Protein AF-A0A1I1MVT0-F1 (afdb_monomer_lite)

Sequence (67 aa):
MTNLLLGFAAIATLAASLWLAFENNAVMALPLAIVFAGLVRTLVRRTARRGITPAAVAPPAHDDRQM

Foldseek 3Di:
DVLVVLVVLLVVLVVVLVVCVVVVNNVVSVVSVVVSVVSVVVSVVVVVPVPPDVVNVDDPPDPPVPD

Secondary structure (DSSP, 8-state):
-HHHHHHHHHHHHHHHHHHHHHTT-HHHHHHHHHHHHHHHHHHHHHHHTTT--HHHHSPPP--GGG-

Structure (mmCIF, N/CA/C/O backbone):
data_AF-A0A1I1MVT0-F1
#
_entry.id   AF-A0A1I1MVT0-F1
#
loop_
_atom_site.group_PDB
_atom_site.id
_atom_site.type_symbol
_atom_site.label_atom_id
_atom_site.label_alt_id
_atom_site.label_comp_id
_atom_site.label_asym_id
_atom_site.label_entity_id
_atom_site.label_seq_id
_atom_site.pdbx_PDB_ins_code
_atom_site.Cartn_x
_atom_site.Cartn_y
_atom_site.Cartn_z
_atom_site.occupancy
_atom_site.B_iso_or_equiv
_atom_site.auth_seq_id
_atom_site.auth_comp_id
_atom_site.auth_asym_id
_atom_site.auth_atom_id
_atom_site.pdbx_PDB_model_num
ATOM 1 N N . MET A 1 1 ? -9.967 -11.363 8.600 1.00 76.31 1 MET A N 1
ATOM 2 C CA . MET A 1 1 ? -9.743 -11.748 7.188 1.00 76.31 1 MET A CA 1
ATOM 3 C C . MET A 1 1 ? -9.569 -10.541 6.263 1.00 76.31 1 MET A C 1
ATOM 5 O O . MET A 1 1 ? -8.525 -10.425 5.642 1.00 76.31 1 MET A O 1
ATOM 9 N N . THR A 1 2 ? -10.501 -9.582 6.223 1.00 85.25 2 THR A N 1
ATOM 10 C CA . THR A 1 2 ? -10.450 -8.455 5.264 1.00 85.25 2 THR A CA 1
ATOM 11 C C . THR A 1 2 ? -9.208 -7.562 5.361 1.00 85.25 2 THR A C 1
ATOM 13 O O . THR A 1 2 ? -8.697 -7.148 4.332 1.00 85.25 2 THR A O 1
ATOM 16 N N . ASN A 1 3 ? -8.686 -7.275 6.560 1.00 85.81 3 ASN A N 1
ATOM 17 C CA . ASN A 1 3 ? -7.466 -6.459 6.693 1.00 85.81 3 ASN A CA 1
ATOM 18 C C . ASN A 1 3 ? -6.216 -7.181 6.173 1.00 85.81 3 ASN A C 1
ATOM 20 O O . ASN A 1 3 ? -5.317 -6.533 5.653 1.00 85.81 3 ASN A O 1
ATOM 24 N N . LEU A 1 4 ? -6.193 -8.512 6.287 1.00 89.25 4 LEU A N 1
ATOM 25 C CA . LEU A 1 4 ? -5.122 -9.344 5.746 1.00 89.25 4 LEU A CA 1
ATOM 26 C C . LEU A 1 4 ? -5.133 -9.259 4.212 1.00 89.25 4 LEU A C 1
ATOM 28 O O . LEU A 1 4 ? -4.116 -8.950 3.606 1.00 89.25 4 LEU A O 1
ATOM 32 N N . LEU A 1 5 ? -6.315 -9.423 3.604 1.00 92.44 5 LEU A N 1
ATOM 33 C CA . LEU A 1 5 ? -6.515 -9.280 2.158 1.00 92.44 5 LEU A CA 1
ATOM 34 C C . LEU A 1 5 ? -6.157 -7.873 1.659 1.00 92.44 5 LEU A C 1
ATOM 36 O O . LEU A 1 5 ? -5.523 -7.741 0.620 1.00 92.44 5 LEU A O 1
ATOM 40 N N . LEU A 1 6 ? -6.512 -6.827 2.414 1.00 91.25 6 LEU A N 1
ATOM 41 C CA . LEU A 1 6 ? -6.155 -5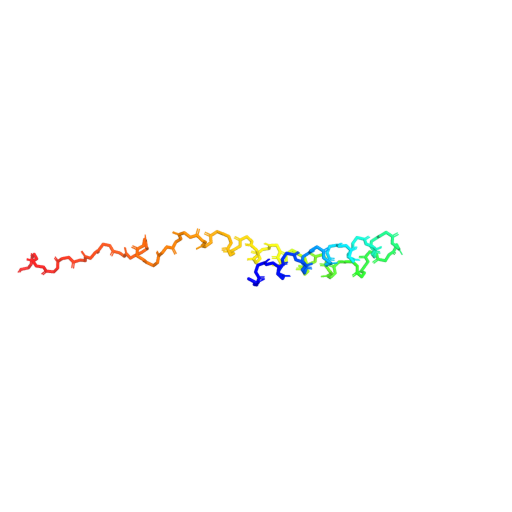.441 2.087 1.00 91.25 6 LEU A CA 1
ATOM 42 C C . LEU A 1 6 ? -4.636 -5.222 2.106 1.00 91.25 6 LEU A C 1
ATOM 44 O O . LEU A 1 6 ? -4.107 -4.548 1.228 1.00 91.25 6 LEU A O 1
ATOM 48 N N . G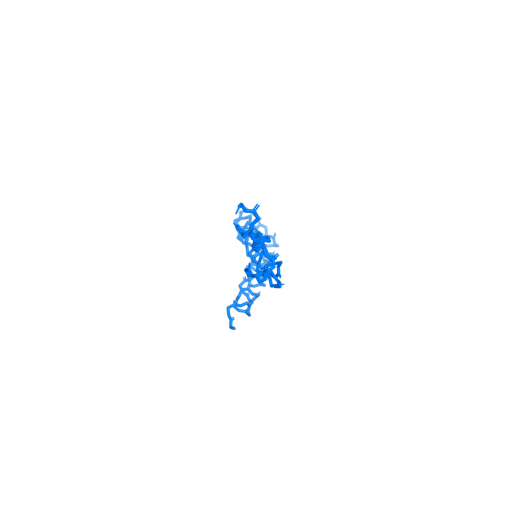LY A 1 7 ? -3.946 -5.807 3.090 1.00 91.88 7 GLY A N 1
ATOM 49 C CA . GLY A 1 7 ? -2.486 -5.783 3.170 1.00 91.88 7 GLY A CA 1
ATOM 50 C C . GLY A 1 7 ? -1.836 -6.489 1.981 1.00 91.88 7 GLY A C 1
ATOM 51 O O . GLY A 1 7 ? -0.985 -5.902 1.320 1.00 91.88 7 GLY A O 1
ATOM 52 N N . PHE A 1 8 ? -2.290 -7.702 1.648 1.00 95.25 8 PHE A N 1
ATOM 53 C CA . PHE A 1 8 ? -1.803 -8.436 0.475 1.00 95.25 8 PHE A CA 1
ATOM 54 C C . PHE A 1 8 ? -2.045 -7.677 -0.833 1.00 95.25 8 PHE A C 1
ATOM 56 O O . PHE A 1 8 ? -1.132 -7.559 -1.646 1.00 95.25 8 PHE A O 1
ATOM 63 N N . ALA A 1 9 ? -3.239 -7.107 -1.014 1.00 92.19 9 ALA A N 1
ATOM 64 C CA . ALA A 1 9 ? -3.563 -6.306 -2.191 1.00 92.19 9 ALA A CA 1
ATOM 65 C C . ALA A 1 9 ? -2.653 -5.074 -2.314 1.00 92.19 9 ALA A C 1
ATOM 67 O O . ALA A 1 9 ? -2.185 -4.766 -3.409 1.00 92.19 9 ALA A O 1
ATOM 68 N N . ALA A 1 10 ? -2.355 -4.391 -1.203 1.00 93.81 10 ALA A N 1
ATOM 69 C CA . ALA A 1 10 ? -1.453 -3.243 -1.201 1.00 93.81 10 ALA A CA 1
ATOM 70 C C . ALA A 1 10 ? -0.021 -3.638 -1.598 1.00 93.81 10 ALA A C 1
ATOM 72 O O . ALA A 1 10 ? 0.574 -2.977 -2.446 1.00 93.81 10 ALA A O 1
ATOM 73 N N . ILE A 1 11 ? 0.506 -4.737 -1.045 1.00 95.81 11 ILE A N 1
ATOM 74 C CA . ILE A 1 11 ? 1.855 -5.234 -1.363 1.00 95.81 11 ILE A CA 1
ATOM 75 C C . ILE A 1 11 ? 1.953 -5.642 -2.837 1.00 95.81 11 ILE A C 1
ATOM 77 O O . ILE A 1 11 ? 2.877 -5.217 -3.526 1.00 95.81 11 ILE A O 1
ATOM 81 N N . ALA A 1 12 ? 0.987 -6.416 -3.339 1.00 95.12 12 ALA A N 1
ATOM 82 C CA . ALA A 1 12 ? 0.976 -6.864 -4.730 1.00 95.12 12 ALA A CA 1
ATOM 83 C C . ALA A 1 12 ? 0.883 -5.684 -5.714 1.00 95.12 12 ALA A C 1
ATOM 85 O O . ALA A 1 12 ? 1.621 -5.638 -6.696 1.00 95.12 12 ALA A O 1
ATOM 86 N N . THR A 1 13 ? 0.027 -4.700 -5.419 1.00 94.62 13 THR A N 1
ATOM 87 C CA . THR A 1 13 ? -0.133 -3.495 -6.254 1.00 94.62 13 THR A CA 1
ATOM 88 C C . THR A 1 13 ? 1.151 -2.666 -6.286 1.00 94.62 13 THR A C 1
ATOM 90 O O . THR A 1 13 ? 1.557 -2.202 -7.349 1.00 94.62 13 THR A O 1
ATOM 93 N N . LEU A 1 14 ? 1.821 -2.509 -5.139 1.00 95.12 14 LEU A N 1
ATOM 94 C CA . LEU A 1 14 ? 3.094 -1.795 -5.058 1.00 95.12 14 LEU A CA 1
ATOM 95 C C . LEU A 1 14 ? 4.196 -2.514 -5.842 1.00 95.12 14 LEU A C 1
ATOM 97 O O . LEU A 1 14 ? 4.906 -1.876 -6.613 1.00 95.12 14 LEU A O 1
ATOM 101 N N . ALA A 1 15 ? 4.315 -3.834 -5.677 1.00 94.31 15 ALA A N 1
ATOM 102 C CA . ALA A 1 15 ? 5.306 -4.638 -6.385 1.00 94.31 15 ALA A CA 1
ATOM 103 C C . ALA A 1 15 ? 5.123 -4.545 -7.909 1.00 94.31 15 ALA A C 1
ATOM 105 O O . ALA A 1 15 ? 6.088 -4.282 -8.622 1.00 94.31 15 ALA A O 1
ATOM 106 N N . ALA A 1 16 ? 3.884 -4.664 -8.398 1.00 92.38 16 ALA A N 1
ATOM 107 C CA . ALA A 1 16 ? 3.564 -4.507 -9.817 1.00 92.38 16 ALA A CA 1
ATOM 108 C C . ALA A 1 16 ? 3.861 -3.086 -10.332 1.00 92.38 16 ALA A C 1
ATOM 110 O O . ALA A 1 16 ? 4.404 -2.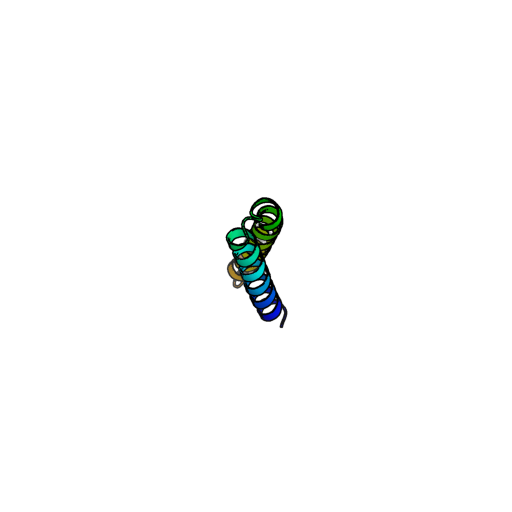917 -11.422 1.00 92.38 16 ALA A O 1
ATOM 111 N N . SER A 1 17 ? 3.548 -2.059 -9.535 1.00 91.81 17 SER A N 1
ATOM 112 C CA . SER A 1 17 ? 3.851 -0.667 -9.878 1.00 91.81 17 SER A CA 1
ATOM 113 C C . SER A 1 17 ? 5.355 -0.419 -9.995 1.00 91.81 17 SER A C 1
ATOM 115 O O . SER A 1 17 ? 5.788 0.262 -10.921 1.00 91.81 17 SER A O 1
ATOM 117 N N . LEU A 1 18 ? 6.151 -0.946 -9.062 1.00 93.00 18 LEU A N 1
ATOM 118 C CA . LEU A 1 18 ? 7.607 -0.799 -9.078 1.00 93.00 18 LEU A CA 1
ATOM 119 C C . LEU A 1 18 ? 8.229 -1.561 -10.247 1.00 93.00 18 LEU A C 1
ATOM 121 O O . LEU A 1 18 ? 9.102 -1.026 -10.921 1.00 93.00 18 LEU A O 1
ATOM 125 N N . TRP A 1 19 ? 7.736 -2.768 -10.524 1.00 95.38 19 TRP A N 1
ATOM 126 C CA . TRP A 1 19 ? 8.159 -3.558 -11.675 1.00 95.38 19 TRP A CA 1
ATOM 127 C C . TRP A 1 19 ? 8.000 -2.778 -12.988 1.00 95.38 19 TRP A C 1
ATOM 129 O O . TRP A 1 19 ? 8.970 -2.585 -13.716 1.00 95.38 19 TRP A O 1
ATOM 139 N N . LEU A 1 20 ? 6.808 -2.224 -13.236 1.00 91.62 20 LEU A N 1
ATOM 140 C CA . LEU A 1 20 ? 6.537 -1.420 -14.434 1.00 91.62 20 LEU A CA 1
ATOM 141 C C . LEU A 1 20 ? 7.386 -0.146 -14.509 1.00 91.62 20 LEU A C 1
ATOM 143 O O . LEU A 1 20 ? 7.800 0.262 -15.594 1.00 91.62 20 LEU A O 1
ATOM 147 N N . ALA A 1 21 ? 7.664 0.482 -13.365 1.00 90.25 21 ALA A N 1
ATOM 148 C CA . ALA A 1 21 ? 8.536 1.650 -13.314 1.0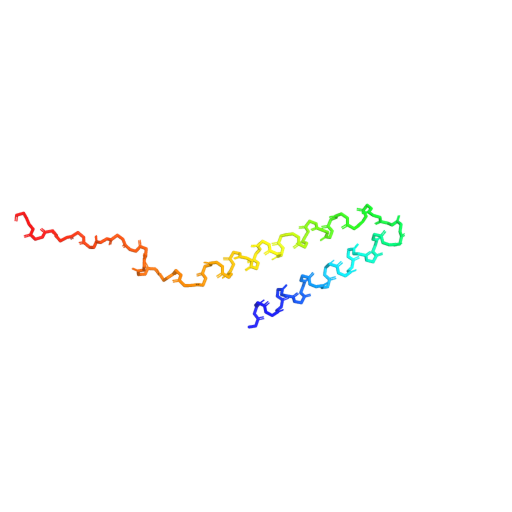0 90.25 21 ALA A CA 1
ATOM 149 C C . ALA A 1 21 ? 9.984 1.303 -13.704 1.00 90.25 21 ALA A C 1
ATOM 151 O O . ALA A 1 21 ? 10.633 2.098 -14.382 1.00 90.25 21 ALA A O 1
ATOM 152 N N . PHE A 1 22 ? 10.475 0.119 -13.322 1.00 94.44 22 PHE A N 1
ATOM 153 C CA . PHE A 1 22 ? 11.814 -0.353 -13.682 1.00 94.44 22 PHE A CA 1
ATOM 154 C C . PHE A 1 22 ? 11.919 -0.858 -15.127 1.00 94.44 22 PHE A C 1
ATOM 156 O O . PHE A 1 22 ? 12.979 -0.726 -15.729 1.00 94.44 22 PHE A O 1
ATOM 163 N N . GLU A 1 23 ? 10.830 -1.341 -15.728 1.00 92.81 23 GLU A N 1
ATOM 164 C CA . GLU A 1 23 ? 10.774 -1.739 -17.147 1.00 92.81 23 GLU A CA 1
ATOM 165 C C . GLU A 1 23 ? 10.644 -0.552 -18.126 1.00 92.81 23 GLU A C 1
ATOM 167 O O . GLU A 1 23 ? 10.195 -0.710 -19.261 1.00 92.81 23 GLU A O 1
ATOM 172 N N . ASN A 1 24 ? 11.018 0.663 -17.706 1.00 85.62 24 ASN A N 1
ATOM 173 C CA . ASN A 1 24 ? 10.889 1.894 -18.495 1.00 85.62 24 ASN A CA 1
ATOM 174 C C . ASN A 1 24 ? 9.437 2.192 -18.943 1.00 85.62 24 ASN A C 1
ATOM 176 O O . ASN A 1 24 ? 9.205 2.965 -19.872 1.00 85.62 24 ASN A O 1
ATOM 180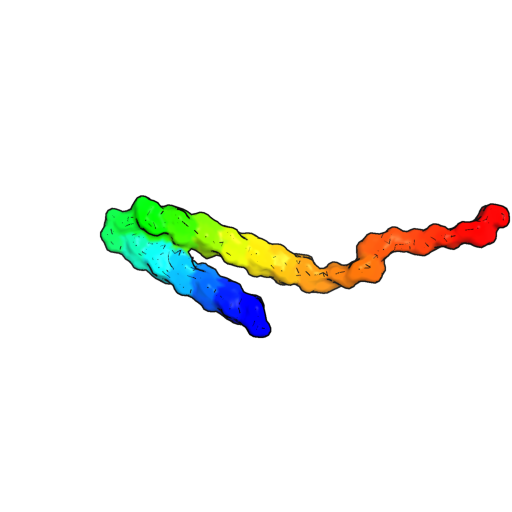 N N . ASN A 1 25 ? 8.448 1.604 -18.258 1.00 89.06 25 ASN A N 1
ATOM 181 C CA . ASN A 1 25 ? 7.016 1.755 -18.515 1.00 89.06 25 ASN A CA 1
ATOM 182 C C . ASN A 1 25 ? 6.328 2.513 -17.367 1.00 89.06 25 ASN A C 1
ATOM 184 O O . ASN A 1 25 ? 5.287 2.119 -16.831 1.00 89.06 25 ASN A O 1
ATOM 188 N N . ALA A 1 26 ? 6.927 3.639 -16.976 1.00 86.69 26 ALA A N 1
ATOM 189 C CA . ALA A 1 26 ? 6.463 4.448 -15.851 1.00 86.69 26 ALA A CA 1
ATOM 190 C C . ALA A 1 26 ? 5.019 4.955 -16.027 1.00 86.69 26 ALA A C 1
ATOM 192 O O . ALA A 1 26 ? 4.289 5.093 -15.047 1.00 86.69 26 ALA A O 1
ATOM 193 N N . VAL A 1 27 ? 4.571 5.178 -17.268 1.00 90.81 27 VAL A N 1
ATOM 194 C CA . VAL A 1 27 ? 3.203 5.636 -17.565 1.00 90.81 27 VAL A CA 1
ATOM 195 C C . VAL A 1 27 ? 2.160 4.621 -17.087 1.00 90.81 27 VAL A C 1
ATOM 197 O O . VAL A 1 27 ? 1.152 5.013 -16.504 1.00 90.81 27 VAL A O 1
ATOM 200 N N . MET A 1 28 ? 2.423 3.322 -17.257 1.00 90.75 28 MET A N 1
ATOM 201 C CA . MET A 1 28 ? 1.533 2.255 -16.783 1.00 90.75 28 MET A CA 1
ATOM 202 C C . MET A 1 28 ? 1.662 1.995 -15.274 1.00 90.75 28 MET A C 1
ATOM 204 O O . MET A 1 28 ? 0.743 1.449 -14.666 1.00 90.75 28 MET A O 1
ATOM 208 N N . ALA A 1 29 ? 2.756 2.430 -14.640 1.00 91.00 29 ALA A N 1
ATOM 209 C CA . ALA A 1 29 ? 2.925 2.362 -13.187 1.00 91.00 29 ALA A CA 1
ATOM 210 C C . ALA A 1 29 ? 2.077 3.408 -12.434 1.00 91.00 29 ALA A C 1
ATOM 212 O O . ALA A 1 29 ? 1.577 3.131 -11.344 1.00 91.00 29 ALA A O 1
ATOM 213 N N . LEU A 1 30 ? 1.865 4.597 -13.013 1.00 92.06 30 LEU A N 1
ATOM 214 C CA . LEU A 1 30 ? 1.089 5.683 -12.393 1.00 92.06 30 LEU A CA 1
ATOM 215 C C . LEU A 1 30 ? -0.317 5.274 -11.907 1.00 92.06 30 LEU A C 1
ATOM 217 O O . LEU A 1 30 ? -0.634 5.552 -10.746 1.00 92.06 30 LEU A O 1
ATOM 221 N N . PRO A 1 31 ? -1.174 4.608 -12.709 1.00 94.25 31 PRO A N 1
ATOM 222 C CA . PRO A 1 31 ? -2.491 4.189 -12.231 1.00 94.25 31 PRO A CA 1
ATOM 223 C C . PRO A 1 31 ? -2.404 3.203 -11.057 1.00 94.25 31 PRO A C 1
ATOM 225 O O . PRO A 1 31 ? -3.194 3.307 -10.118 1.00 94.25 31 PRO A O 1
ATOM 228 N N . LEU A 1 32 ? -1.422 2.295 -11.048 1.00 92.94 32 LEU A N 1
ATOM 229 C CA . LEU A 1 32 ? -1.219 1.364 -9.933 1.00 92.94 32 LEU A CA 1
ATOM 230 C C . LEU A 1 32 ? -0.775 2.088 -8.659 1.00 92.94 32 LEU A C 1
ATOM 232 O O . LEU A 1 32 ? -1.261 1.762 -7.576 1.00 92.94 32 LEU A O 1
ATOM 236 N N . ALA A 1 33 ? 0.072 3.111 -8.774 1.00 92.00 33 ALA A N 1
ATOM 237 C CA . ALA A 1 33 ? 0.462 3.945 -7.640 1.00 92.00 33 ALA A CA 1
ATOM 238 C C . ALA A 1 33 ? -0.745 4.679 -7.017 1.00 92.00 33 ALA A C 1
ATOM 240 O O . ALA A 1 33 ? -0.862 4.759 -5.791 1.00 92.00 33 ALA A O 1
ATOM 241 N N . ILE A 1 34 ? -1.688 5.152 -7.841 1.00 95.50 34 ILE A N 1
ATOM 242 C CA . ILE A 1 34 ? -2.938 5.775 -7.368 1.00 95.50 34 ILE A CA 1
ATOM 243 C C . ILE A 1 34 ? -3.795 4.757 -6.604 1.00 95.50 34 ILE A C 1
ATOM 245 O O . ILE A 1 34 ? -4.282 5.049 -5.506 1.00 95.50 34 ILE A O 1
ATOM 249 N N . VAL A 1 35 ? -3.956 3.547 -7.150 1.00 96.06 35 VAL A N 1
ATOM 250 C CA . VAL A 1 35 ? -4.690 2.462 -6.478 1.00 96.06 35 VAL A CA 1
ATOM 251 C C . VAL A 1 35 ? -4.027 2.111 -5.147 1.00 96.06 35 VAL A C 1
ATOM 253 O O . VAL A 1 35 ? -4.711 2.026 -4.124 1.00 96.06 35 VAL A O 1
ATOM 256 N N . PHE A 1 36 ? -2.698 1.988 -5.124 1.00 95.00 36 PHE A N 1
ATOM 257 C CA . PHE A 1 36 ? -1.931 1.749 -3.904 1.00 95.00 36 PHE A CA 1
ATOM 258 C C . PHE A 1 36 ? -2.195 2.827 -2.842 1.00 95.00 36 PHE A C 1
ATOM 260 O O . PHE A 1 36 ? -2.518 2.495 -1.699 1.00 95.00 36 PHE A O 1
ATOM 267 N N . ALA A 1 37 ? -2.168 4.111 -3.212 1.00 94.81 37 ALA A N 1
ATOM 268 C CA . ALA A 1 37 ? -2.486 5.205 -2.294 1.00 94.81 37 ALA A CA 1
ATOM 269 C C . ALA A 1 37 ? -3.915 5.094 -1.719 1.00 94.81 37 ALA A C 1
ATOM 271 O O . ALA A 1 37 ? -4.133 5.310 -0.522 1.00 94.81 37 ALA A O 1
ATOM 272 N N . GLY A 1 38 ? -4.894 4.698 -2.540 1.00 94.62 38 GLY A N 1
ATOM 273 C CA . GLY A 1 38 ? -6.267 4.433 -2.102 1.00 94.62 38 GLY A CA 1
ATOM 274 C C . GLY A 1 38 ? -6.375 3.268 -1.109 1.00 94.62 38 GLY A C 1
ATOM 275 O O . GLY A 1 38 ? -7.095 3.364 -0.105 1.00 94.62 38 GLY A O 1
ATOM 276 N N . LEU A 1 39 ? -5.623 2.190 -1.340 1.00 92.94 39 LEU A N 1
ATOM 277 C CA . LEU A 1 39 ? -5.554 1.038 -0.436 1.00 92.94 39 LEU A CA 1
ATOM 278 C C . LEU A 1 39 ? -4.932 1.425 0.910 1.00 92.94 39 LEU A C 1
ATOM 280 O O . LEU A 1 39 ? -5.515 1.130 1.956 1.00 92.94 39 LEU A O 1
ATOM 284 N N . VAL A 1 40 ? -3.818 2.164 0.898 1.00 92.88 40 VAL A N 1
ATOM 285 C CA . VAL A 1 40 ? -3.170 2.682 2.115 1.00 92.88 40 VAL A CA 1
ATOM 286 C C . VAL A 1 40 ? -4.126 3.587 2.891 1.00 92.88 40 VAL A C 1
ATOM 288 O O . VAL A 1 40 ? -4.334 3.386 4.088 1.00 92.88 40 VAL A O 1
ATOM 291 N N . ARG A 1 41 ? -4.799 4.530 2.219 1.00 91.62 41 ARG A N 1
ATOM 292 C CA . ARG A 1 41 ? -5.810 5.400 2.843 1.00 91.62 41 ARG A CA 1
ATOM 293 C C . ARG A 1 41 ? -6.922 4.593 3.510 1.00 91.62 41 ARG A C 1
ATOM 295 O O . ARG A 1 41 ? -7.376 4.946 4.59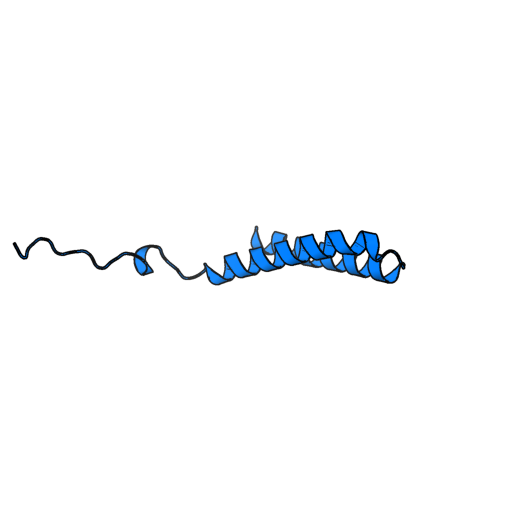9 1.00 91.62 41 ARG A O 1
ATOM 302 N N . THR A 1 42 ? -7.375 3.524 2.865 1.00 91.06 42 THR A N 1
ATOM 303 C CA . THR A 1 42 ? -8.421 2.643 3.398 1.00 91.06 42 THR A CA 1
ATOM 304 C C . THR A 1 42 ? -7.934 1.885 4.628 1.00 91.06 42 THR A C 1
ATOM 306 O O . THR A 1 42 ? -8.666 1.788 5.617 1.00 91.06 42 THR A O 1
ATOM 309 N N . LEU A 1 43 ? -6.692 1.400 4.602 1.00 89.56 43 LEU A N 1
ATOM 310 C CA . LEU A 1 43 ? -6.062 0.738 5.737 1.00 89.56 43 LEU A CA 1
ATOM 311 C C . LEU A 1 43 ? -5.967 1.688 6.940 1.00 89.56 43 LEU A C 1
ATOM 313 O O . LEU A 1 43 ? -6.466 1.351 8.011 1.00 89.56 43 LEU A O 1
ATOM 317 N N . VAL A 1 44 ? -5.444 2.902 6.733 1.00 88.94 44 VAL A N 1
ATOM 318 C CA . VAL A 1 44 ? -5.326 3.943 7.771 1.00 88.94 44 VAL A CA 1
ATOM 319 C C . VAL A 1 44 ? -6.692 4.329 8.338 1.00 88.94 44 VAL A C 1
ATOM 321 O O . VAL A 1 44 ? -6.867 4.432 9.548 1.00 88.94 44 VAL A O 1
ATOM 324 N N . ARG A 1 45 ? -7.710 4.501 7.488 1.00 87.38 45 ARG A N 1
ATOM 325 C CA . ARG A 1 45 ? -9.071 4.824 7.953 1.00 87.38 45 ARG A CA 1
ATOM 326 C C . ARG A 1 45 ? -9.670 3.717 8.810 1.00 87.38 45 ARG A C 1
ATOM 328 O O . ARG A 1 45 ? -10.414 4.008 9.743 1.00 87.38 45 ARG A O 1
ATOM 335 N N . ARG A 1 46 ? -9.377 2.456 8.498 1.00 84.62 46 ARG A N 1
ATOM 336 C CA . ARG A 1 46 ? -9.856 1.317 9.287 1.00 84.62 46 ARG A CA 1
ATOM 337 C C . ARG A 1 46 ? -9.117 1.176 10.608 1.00 84.62 46 ARG A C 1
ATOM 339 O O . ARG A 1 46 ? -9.750 0.814 11.594 1.00 84.62 46 ARG A O 1
ATOM 346 N N . THR A 1 47 ? -7.816 1.451 10.646 1.00 83.00 47 THR A N 1
ATOM 347 C CA . THR A 1 47 ? -7.051 1.420 11.898 1.00 83.00 47 THR A CA 1
ATOM 348 C C . THR A 1 47 ? -7.422 2.590 12.804 1.00 83.00 47 THR A C 1
ATOM 350 O O . THR A 1 47 ? -7.661 2.362 13.981 1.00 83.00 47 THR A O 1
ATOM 353 N N . ALA A 1 48 ? -7.598 3.798 12.264 1.00 78.81 48 ALA A N 1
ATOM 354 C CA . ALA A 1 48 ? -7.991 4.979 13.039 1.00 78.81 48 ALA A CA 1
ATOM 355 C C . ALA A 1 48 ? -9.406 4.886 13.643 1.00 78.81 48 ALA A C 1
ATOM 357 O O . ALA A 1 48 ? -9.668 5.459 14.693 1.00 78.81 48 ALA A O 1
ATOM 358 N N . ARG A 1 49 ? -10.332 4.152 13.007 1.00 68.62 49 ARG A N 1
ATOM 359 C CA . ARG A 1 49 ? -11.679 3.907 13.560 1.00 68.62 49 ARG A CA 1
ATOM 360 C C . ARG A 1 49 ? -11.728 2.775 14.594 1.00 68.62 49 ARG A C 1
ATOM 362 O O . ARG A 1 49 ? -12.771 2.584 15.214 1.00 68.62 49 ARG A O 1
ATOM 369 N N . ARG A 1 50 ? -10.649 2.008 14.797 1.00 64.88 50 ARG A N 1
ATOM 370 C CA . ARG A 1 50 ? -10.604 0.999 15.867 1.00 64.88 50 ARG A CA 1
ATOM 371 C C . ARG A 1 50 ? -10.434 1.710 17.208 1.00 64.88 50 ARG A C 1
ATOM 373 O O . ARG A 1 50 ? -9.354 2.201 17.500 1.00 64.88 50 ARG A O 1
ATOM 380 N N . GLY A 1 51 ? -11.498 1.747 18.006 1.00 60.56 51 GLY A N 1
ATOM 381 C CA . GLY A 1 51 ? -11.488 2.315 19.362 1.00 60.56 51 GLY A CA 1
ATOM 382 C C . GLY A 1 51 ? -12.531 3.407 19.596 1.00 60.56 51 GLY A C 1
ATOM 383 O O . GLY A 1 51 ? -12.873 3.672 20.741 1.00 60.56 51 GLY A O 1
ATOM 384 N N . ILE A 1 52 ? -13.104 3.981 18.533 1.00 60.28 52 ILE A N 1
ATOM 385 C CA . ILE A 1 52 ? -14.263 4.872 18.652 1.00 60.28 52 ILE A CA 1
ATOM 386 C C . ILE A 1 52 ? -15.505 3.985 18.755 1.00 60.28 52 ILE A C 1
ATOM 388 O O . ILE A 1 52 ? -16.052 3.536 17.747 1.00 60.28 52 ILE A O 1
ATOM 392 N N . THR A 1 53 ? -15.919 3.669 19.979 1.00 63.03 53 THR A N 1
ATOM 393 C CA . THR A 1 53 ? -17.226 3.050 20.214 1.00 63.03 53 THR A CA 1
ATOM 394 C C . THR A 1 53 ? -18.314 4.121 20.043 1.00 63.03 53 THR A C 1
ATOM 396 O O . THR A 1 53 ? -18.084 5.275 20.403 1.00 63.03 53 THR A O 1
ATOM 399 N N . PRO A 1 54 ? -19.511 3.792 19.518 1.00 60.19 54 PRO A N 1
ATOM 400 C CA . PRO A 1 54 ? -20.618 4.753 19.432 1.00 60.19 54 PRO A CA 1
ATOM 401 C C . PRO A 1 54 ? -20.960 5.392 20.788 1.00 60.19 54 PRO A C 1
ATOM 403 O O . PRO A 1 54 ? -21.343 6.554 20.845 1.00 60.19 54 PRO A O 1
ATOM 406 N N . ALA A 1 55 ? -20.732 4.655 21.881 1.00 63.50 55 ALA A N 1
ATOM 407 C CA . ALA A 1 55 ? -20.881 5.139 23.250 1.00 63.50 55 ALA A CA 1
ATOM 408 C C . ALA A 1 55 ? -19.875 6.241 23.639 1.00 63.50 55 ALA A C 1
ATOM 410 O O . ALA A 1 55 ? -20.193 7.066 24.483 1.00 63.50 55 ALA A O 1
ATOM 411 N N . ALA A 1 56 ? -18.691 6.294 23.018 1.00 62.62 56 ALA A N 1
ATOM 412 C CA . ALA A 1 56 ? -17.694 7.339 23.264 1.00 62.62 56 ALA A CA 1
ATOM 413 C C . ALA A 1 56 ? -17.996 8.663 22.534 1.00 62.62 56 ALA A C 1
ATOM 415 O O . ALA A 1 56 ? -17.357 9.672 22.814 1.00 62.62 56 ALA A O 1
ATOM 416 N N . VAL A 1 57 ? -18.940 8.661 21.585 1.00 65.25 57 VAL A N 1
ATOM 417 C CA . VAL A 1 57 ? -19.333 9.840 20.785 1.00 65.25 57 VAL A CA 1
ATOM 418 C C . VAL A 1 57 ? -20.753 10.307 21.126 1.00 65.25 57 VAL A C 1
ATOM 420 O O . VAL A 1 57 ? -21.187 11.357 20.655 1.00 65.25 57 VAL A O 1
ATOM 423 N N . ALA A 1 58 ? -21.489 9.550 21.945 1.00 69.88 58 ALA A N 1
ATOM 424 C CA . ALA A 1 58 ? -22.821 9.941 22.377 1.00 69.88 58 ALA A CA 1
ATOM 425 C C . ALA A 1 58 ? -22.749 11.269 23.160 1.00 69.88 58 ALA A C 1
ATOM 427 O O . ALA A 1 58 ? -21.935 11.379 24.083 1.00 69.88 58 ALA A O 1
ATOM 428 N N . PRO A 1 59 ? -23.578 12.274 22.815 1.00 69.38 59 PRO A N 1
ATOM 429 C CA . PRO A 1 59 ? -23.743 13.458 23.647 1.00 69.38 59 PRO A CA 1
ATOM 430 C C . PRO A 1 59 ? -24.118 13.030 25.074 1.00 69.38 59 PRO A C 1
ATOM 432 O O . PRO A 1 59 ? -24.833 12.032 25.220 1.00 69.38 59 PRO A O 1
ATOM 435 N N . PRO A 1 60 ? -23.658 13.738 26.124 1.00 70.62 60 PRO A N 1
ATOM 436 C CA . PRO A 1 60 ? -24.114 13.461 27.482 1.00 70.62 60 PRO A CA 1
ATOM 437 C C . PRO A 1 60 ? -25.645 13.460 27.496 1.00 70.62 60 PRO A C 1
ATOM 439 O O . PRO A 1 60 ? -26.266 14.350 26.911 1.00 70.62 60 PRO A O 1
ATOM 442 N N . ALA A 1 61 ? -26.242 12.428 28.099 1.00 70.19 61 ALA A N 1
ATOM 443 C CA . ALA A 1 61 ? -27.690 12.313 28.202 1.00 70.19 61 ALA A CA 1
ATOM 444 C C . ALA A 1 61 ? -28.229 13.590 28.860 1.00 70.19 61 ALA A C 1
ATOM 446 O O . ALA A 1 61 ? -27.830 13.926 29.975 1.00 70.19 61 ALA A O 1
ATOM 447 N N . HIS A 1 62 ? -29.066 14.331 28.134 1.00 69.56 62 HIS A N 1
ATOM 448 C CA . HIS A 1 62 ? -29.738 15.501 28.678 1.00 69.56 62 HIS A CA 1
ATOM 449 C C . HIS A 1 62 ? -30.744 14.989 29.715 1.00 69.56 62 HIS A C 1
ATOM 451 O O . HIS A 1 62 ? -31.646 14.223 29.380 1.00 69.56 62 HIS A O 1
ATOM 457 N N . ASP A 1 63 ? -30.507 15.296 30.990 1.00 71.19 63 ASP A N 1
ATOM 458 C CA . ASP A 1 63 ? -31.409 14.924 32.076 1.00 71.19 63 ASP A CA 1
ATOM 459 C C . ASP A 1 63 ? -32.562 15.934 32.109 1.00 71.19 63 ASP A C 1
ATOM 461 O O . ASP A 1 63 ? -32.462 16.996 32.722 1.00 71.19 63 ASP A O 1
ATOM 465 N N . ASP A 1 64 ? -33.656 15.606 31.420 1.00 68.69 64 ASP A N 1
ATOM 466 C CA . ASP A 1 64 ? -34.869 16.434 31.312 1.00 68.69 64 ASP A CA 1
ATOM 467 C C . ASP A 1 64 ? -35.633 16.587 32.648 1.00 68.69 64 ASP A C 1
ATOM 469 O O . ASP A 1 64 ? -36.699 17.196 32.702 1.00 68.69 64 ASP A O 1
ATOM 473 N N . ARG A 1 65 ? -35.112 16.043 33.757 1.00 69.31 65 ARG A N 1
ATOM 474 C CA . ARG A 1 65 ? -35.737 16.080 35.092 1.00 69.31 65 ARG A CA 1
ATOM 475 C C . ARG A 1 65 ? -35.533 17.392 35.856 1.00 69.31 65 ARG A C 1
ATOM 477 O O . ARG A 1 65 ? -35.898 17.463 37.026 1.00 69.31 65 ARG A O 1
ATOM 484 N N . GLN A 1 66 ? -34.940 18.406 35.230 1.00 62.19 66 GLN A N 1
ATOM 485 C CA . GLN A 1 66 ? -34.723 19.726 35.837 1.00 62.19 66 GLN A CA 1
ATOM 486 C C . GLN A 1 66 ? -35.779 20.782 35.455 1.00 62.19 66 GLN A C 1
ATOM 488 O O . GLN A 1 66 ? -35.532 21.968 35.674 1.00 62.19 66 GLN A O 1
ATOM 493 N N . MET A 1 67 ? -36.933 20.383 34.903 1.00 53.53 67 MET A N 1
ATOM 494 C CA . MET A 1 67 ? -38.068 21.289 34.645 1.00 53.53 67 MET A CA 1
ATOM 495 C C . MET A 1 67 ? -39.141 21.202 35.727 1.00 53.53 67 MET A C 1
ATOM 497 O O . MET A 1 67 ? -39.563 20.067 36.044 1.00 53.53 67 MET A O 1
#

pLDDT: mean 83.81, std 12.36, range [53.53, 96.06]

Radius of gyration: 20.95 Å; chains: 1; bounding box: 50×33×54 Å